Protein AF-X6CG11-F1 (afdb_monomer_lite)

Foldseek 3Di:
DVLVVQVVVCVVVVADDQEDEDECDCQFFVDDDPWQDTDTDPVNVVSCVVRNYDYGYDTPPCCVVCVVVVVVPD

pLDDT: mean 80.12, std 13.03, range [43.59, 93.25]

Secondary structure (DSSP, 8-state):
-HHHHHHHHHHHHTS--SEEEE---TTTEEEE-STT-EEE-HHHHHHHHHHT-EEEEPPTT-GGGTHHHHTT--

Structure (mmCIF, N/CA/C/O backbone):
data_AF-X6CG11-F1
#
_entry.id   AF-X6CG11-F1
#
loop_
_atom_site.group_PDB
_atom_si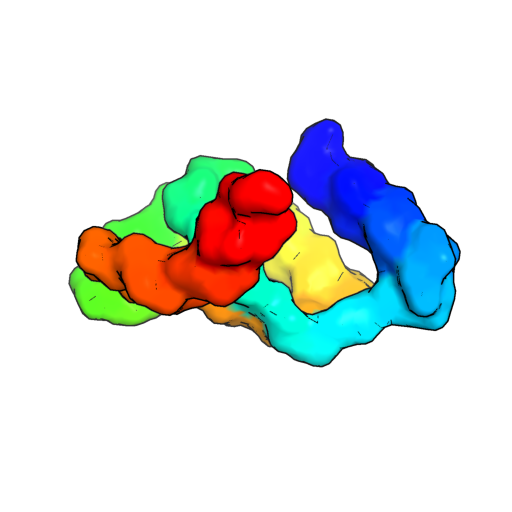te.id
_atom_site.type_symbol
_atom_site.label_atom_id
_atom_site.label_alt_id
_atom_site.label_comp_id
_atom_site.label_asym_id
_atom_site.label_entity_id
_atom_site.label_seq_id
_atom_site.pdbx_PDB_ins_code
_atom_site.Cartn_x
_atom_site.Cartn_y
_atom_site.Cartn_z
_atom_site.occupancy
_atom_site.B_iso_or_equiv
_atom_site.auth_seq_id
_atom_site.auth_comp_id
_atom_site.auth_asym_id
_atom_site.auth_atom_id
_atom_site.pdbx_PDB_model_num
ATOM 1 N N . MET A 1 1 ? 0.300 10.555 -9.062 1.00 69.62 1 MET A N 1
ATOM 2 C CA . MET A 1 1 ? -0.718 9.984 -8.136 1.00 69.62 1 MET A CA 1
ATOM 3 C C . MET A 1 1 ? -0.284 8.569 -7.749 1.00 69.62 1 MET A C 1
ATOM 5 O O . MET A 1 1 ? 0.459 7.981 -8.520 1.00 69.62 1 MET A O 1
ATOM 9 N N . VAL A 1 2 ? -0.717 8.015 -6.604 1.00 77.31 2 VAL A N 1
ATOM 10 C CA . VAL A 1 2 ? -0.280 6.683 -6.103 1.00 77.31 2 VAL A CA 1
ATOM 11 C C . VAL A 1 2 ? -0.386 5.568 -7.153 1.00 77.31 2 VAL A C 1
ATOM 13 O O . VAL A 1 2 ? 0.517 4.747 -7.245 1.00 77.31 2 VAL A O 1
ATOM 16 N N . PHE A 1 3 ? -1.430 5.572 -7.983 1.00 83.69 3 PHE A N 1
ATOM 17 C CA . PHE A 1 3 ? -1.639 4.542 -9.007 1.00 83.69 3 PHE A CA 1
ATOM 18 C C . PHE A 1 3 ? -0.633 4.622 -10.162 1.00 83.69 3 PHE A C 1
ATOM 20 O O . PHE A 1 3 ? -0.056 3.613 -10.538 1.00 83.69 3 PHE A O 1
ATOM 27 N N . ASP A 1 4 ? -0.354 5.826 -10.665 1.00 86.50 4 ASP A N 1
ATOM 28 C CA . ASP A 1 4 ? 0.661 6.058 -11.706 1.00 86.50 4 ASP A CA 1
ATOM 29 C C . ASP A 1 4 ? 2.076 5.713 -11.201 1.00 86.50 4 ASP A C 1
ATOM 31 O O . ASP A 1 4 ? 2.899 5.203 -11.953 1.00 86.50 4 ASP A O 1
ATOM 35 N N . ALA A 1 5 ? 2.344 5.893 -9.902 1.00 87.75 5 ALA A N 1
ATOM 36 C CA . ALA A 1 5 ? 3.600 5.444 -9.304 1.00 87.75 5 ALA A CA 1
ATOM 37 C C . ALA A 1 5 ? 3.731 3.908 -9.294 1.00 87.75 5 ALA A C 1
ATOM 39 O O . ALA A 1 5 ? 4.811 3.39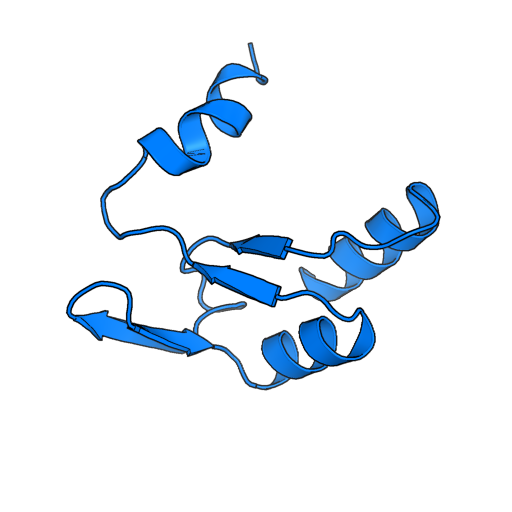8 -9.581 1.00 87.75 5 ALA A O 1
ATOM 40 N N . HIS A 1 6 ? 2.647 3.175 -9.006 1.00 88.31 6 HIS A N 1
ATOM 41 C CA . HIS A 1 6 ? 2.639 1.707 -9.061 1.00 88.31 6 HIS A CA 1
ATOM 42 C C . HIS A 1 6 ? 2.833 1.200 -10.488 1.00 88.31 6 HIS A C 1
ATOM 44 O O . HIS A 1 6 ? 3.688 0.353 -10.720 1.00 88.31 6 HIS A O 1
ATOM 50 N N . ASP A 1 7 ? 2.093 1.767 -11.439 1.00 88.75 7 ASP A N 1
ATOM 51 C CA . ASP A 1 7 ? 2.173 1.423 -12.859 1.00 88.75 7 ASP A CA 1
ATOM 52 C C . ASP A 1 7 ? 3.611 1.540 -13.392 1.00 88.75 7 ASP A C 1
ATOM 54 O O . ASP A 1 7 ? 4.186 0.583 -13.916 1.00 88.75 7 ASP A O 1
ATOM 58 N N . ARG A 1 8 ? 4.253 2.686 -13.129 1.00 91.88 8 ARG A N 1
ATOM 59 C CA . ARG A 1 8 ? 5.649 2.929 -13.519 1.00 91.88 8 ARG A CA 1
ATOM 60 C C . ARG A 1 8 ? 6.631 2.011 -12.802 1.00 91.88 8 ARG A C 1
ATOM 62 O O . ARG A 1 8 ? 7.581 1.546 -13.428 1.00 91.88 8 ARG A O 1
ATOM 69 N N . ALA A 1 9 ? 6.428 1.750 -11.511 1.00 89.88 9 ALA A N 1
ATOM 70 C CA . ALA A 1 9 ? 7.296 0.856 -10.752 1.00 89.88 9 ALA A CA 1
ATOM 71 C C . ALA A 1 9 ? 7.222 -0.576 -11.295 1.00 89.88 9 ALA A C 1
ATOM 73 O O . ALA A 1 9 ? 8.256 -1.183 -11.561 1.00 89.88 9 ALA A O 1
ATOM 74 N N . PHE A 1 10 ? 6.023 -1.105 -11.531 1.00 91.31 10 PHE A N 1
ATOM 75 C CA . PHE A 1 10 ? 5.859 -2.464 -12.047 1.00 91.31 10 PHE A CA 1
ATOM 76 C C . PHE A 1 10 ? 6.377 -2.611 -13.471 1.00 91.31 10 PHE A C 1
ATOM 78 O O . PHE A 1 10 ? 7.001 -3.624 -13.788 1.00 91.31 10 PHE A O 1
ATOM 85 N N . ALA A 1 11 ? 6.212 -1.583 -14.307 1.00 91.12 11 ALA A N 1
ATOM 86 C CA . ALA A 1 11 ? 6.846 -1.540 -15.619 1.00 91.12 11 ALA A CA 1
ATOM 87 C C . ALA A 1 11 ? 8.381 -1.570 -15.510 1.00 91.12 11 ALA A C 1
ATOM 89 O O . ALA A 1 11 ? 9.035 -2.331 -16.225 1.00 91.12 11 ALA A O 1
ATOM 90 N N . PHE A 1 12 ? 8.959 -0.794 -14.587 1.00 92.31 12 PHE A N 1
ATOM 91 C CA . PHE A 1 12 ? 10.404 -0.757 -14.354 1.00 92.31 12 PHE A CA 1
ATOM 92 C C . PHE A 1 12 ? 10.954 -2.104 -13.859 1.00 92.31 12 PHE A C 1
ATOM 94 O O . PHE A 1 12 ? 11.926 -2.616 -14.416 1.00 92.31 12 PHE A O 1
ATOM 101 N N . PHE A 1 13 ? 10.308 -2.711 -12.861 1.00 89.44 13 PHE A N 1
ATOM 102 C CA . PHE A 1 13 ? 10.710 -4.003 -12.294 1.00 89.44 13 PHE A CA 1
ATOM 103 C C . PHE A 1 13 ? 10.276 -5.211 -13.139 1.00 89.44 13 PHE A C 1
ATOM 105 O O . PHE A 1 13 ? 10.652 -6.339 -12.826 1.00 89.44 13 PHE A O 1
ATOM 112 N N . ARG A 1 14 ? 9.517 -4.985 -14.223 1.00 91.38 14 ARG A N 1
ATOM 113 C CA . ARG A 1 14 ? 8.923 -6.016 -15.093 1.00 91.38 14 ARG A CA 1
ATOM 114 C C . ARG A 1 14 ? 8.070 -7.035 -14.330 1.00 91.38 14 ARG A C 1
ATOM 116 O O . ARG A 1 14 ? 8.047 -8.216 -14.671 1.00 91.38 14 ARG A O 1
ATOM 123 N N . GLY A 1 15 ? 7.371 -6.573 -13.299 1.00 89.50 15 GLY A N 1
ATOM 124 C CA . GLY A 1 15 ? 6.545 -7.412 -12.441 1.00 89.50 15 GLY A CA 1
ATOM 125 C C . GLY A 1 15 ? 5.974 -6.648 -11.253 1.00 89.50 15 GLY A C 1
ATOM 126 O O . GLY A 1 15 ? 6.454 -5.572 -10.899 1.00 89.50 15 GLY A O 1
ATOM 127 N N . ALA A 1 16 ? 4.942 -7.223 -10.641 1.00 91.38 16 ALA A N 1
ATOM 128 C CA . ALA A 1 16 ? 4.330 -6.719 -9.418 1.00 91.38 16 ALA A CA 1
ATOM 129 C C . ALA A 1 16 ? 4.712 -7.598 -8.220 1.00 91.38 16 ALA A C 1
ATOM 131 O O . ALA A 1 16 ? 5.036 -8.778 -8.368 1.00 91.38 16 ALA A O 1
ATOM 132 N N . CYS A 1 17 ? 4.674 -7.021 -7.019 1.00 89.81 17 CYS A N 1
ATOM 133 C CA . CYS A 1 17 ? 4.785 -7.797 -5.791 1.00 89.81 17 CYS A CA 1
ATOM 134 C C . CYS A 1 17 ? 3.487 -8.572 -5.527 1.00 89.81 17 CYS A C 1
ATOM 136 O O . CYS A 1 17 ? 2.400 -8.119 -5.866 1.00 89.81 17 CYS A O 1
ATOM 138 N N . THR A 1 18 ? 3.582 -9.726 -4.870 1.00 90.06 18 THR A N 1
ATOM 139 C CA . THR A 1 18 ? 2.392 -10.484 -4.445 1.00 90.06 18 THR A CA 1
ATOM 140 C C . THR A 1 18 ? 1.722 -9.863 -3.222 1.00 90.06 18 THR A C 1
ATOM 142 O O . THR A 1 18 ? 0.514 -9.974 -3.052 1.00 90.06 18 THR A O 1
ATOM 145 N N . ARG A 1 19 ? 2.497 -9.169 -2.380 1.00 90.94 19 ARG A N 1
ATOM 146 C CA . ARG A 1 19 ? 2.030 -8.481 -1.175 1.00 90.94 19 ARG A CA 1
ATOM 147 C C . ARG A 1 19 ? 2.545 -7.046 -1.157 1.00 90.94 19 ARG A C 1
ATOM 149 O O . ARG A 1 19 ? 3.744 -6.819 -1.321 1.00 90.94 19 ARG A O 1
ATOM 156 N N . GLY A 1 20 ? 1.651 -6.091 -0.919 1.00 88.75 20 GLY A N 1
ATOM 157 C CA . GLY A 1 20 ? 1.987 -4.673 -0.786 1.00 88.75 20 GLY A CA 1
ATOM 158 C C . GLY A 1 20 ? 1.707 -4.178 0.628 1.00 88.75 20 GLY A C 1
ATOM 159 O O . GLY A 1 20 ? 0.604 -4.362 1.137 1.00 88.75 20 GLY A O 1
ATOM 160 N N . ILE A 1 21 ? 2.701 -3.565 1.273 1.00 86.69 21 ILE A N 1
ATOM 161 C CA . ILE A 1 21 ? 2.539 -2.944 2.592 1.00 86.69 21 ILE A CA 1
ATOM 162 C C . ILE A 1 21 ? 2.219 -1.467 2.384 1.00 86.69 21 ILE A C 1
ATOM 164 O O . ILE A 1 21 ? 2.985 -0.744 1.746 1.00 86.69 21 ILE A O 1
ATOM 168 N N . TYR A 1 22 ? 1.088 -1.029 2.922 1.00 85.25 22 TYR A N 1
ATOM 169 C CA . TYR A 1 22 ? 0.555 0.309 2.713 1.00 85.25 22 TYR A CA 1
ATOM 170 C C . TYR A 1 22 ? 0.340 1.033 4.033 1.00 85.25 22 TYR A C 1
ATOM 172 O O . TYR A 1 22 ? -0.103 0.461 5.027 1.00 85.25 22 TYR A O 1
ATOM 180 N N . ASP A 1 23 ? 0.620 2.330 4.017 1.00 80.94 23 ASP A N 1
ATOM 181 C CA . ASP A 1 23 ? 0.258 3.214 5.115 1.00 80.94 23 ASP A CA 1
ATOM 182 C C . ASP A 1 23 ? -1.243 3.555 5.084 1.00 80.94 23 ASP A C 1
ATOM 184 O O . ASP A 1 23 ? -1.908 3.406 4.055 1.00 80.94 23 ASP A O 1
ATOM 188 N N . ASN A 1 24 ? -1.778 4.077 6.189 1.00 82.19 24 ASN A N 1
ATOM 189 C CA . ASN A 1 24 ? -3.194 4.438 6.336 1.00 82.19 24 ASN A CA 1
ATOM 190 C C . ASN A 1 24 ? -3.543 5.784 5.667 1.00 82.19 24 ASN A C 1
ATOM 192 O O . ASN A 1 24 ? -4.341 6.561 6.186 1.00 82.19 24 ASN A O 1
ATOM 196 N N . ILE A 1 25 ? -2.929 6.086 4.522 1.00 81.44 25 ILE A N 1
ATOM 197 C CA . ILE A 1 25 ? -3.200 7.314 3.771 1.00 81.44 25 ILE A CA 1
ATOM 198 C C . ILE A 1 25 ? -4.594 7.257 3.141 1.00 81.44 25 ILE A C 1
ATOM 200 O O . ILE A 1 25 ? -4.991 6.224 2.604 1.00 81.44 25 ILE A O 1
ATOM 204 N N . ASN A 1 26 ? -5.306 8.389 3.121 1.00 81.56 26 ASN A N 1
ATOM 205 C CA . ASN A 1 26 ? -6.682 8.488 2.599 1.00 81.56 26 ASN A CA 1
ATOM 206 C C . ASN A 1 26 ? -6.843 8.013 1.139 1.00 81.56 26 ASN A C 1
ATOM 208 O O . ASN A 1 26 ? -7.940 7.698 0.686 1.00 81.56 26 ASN A O 1
ATOM 212 N N . THR A 1 27 ? -5.751 7.982 0.371 1.00 82.50 27 THR A N 1
ATOM 213 C CA . THR A 1 27 ? -5.731 7.484 -1.012 1.00 82.50 27 THR A CA 1
ATOM 214 C C . THR A 1 27 ? -5.772 5.958 -1.114 1.00 82.50 27 THR A C 1
ATOM 216 O O . THR A 1 27 ? -6.152 5.443 -2.164 1.00 82.50 27 THR A O 1
ATOM 219 N N . ALA A 1 28 ? -5.396 5.241 -0.054 1.00 83.00 28 ALA A N 1
ATOM 220 C CA . ALA A 1 28 ? -5.419 3.781 0.027 1.00 83.00 28 ALA A CA 1
ATOM 221 C C . ALA A 1 28 ? -6.488 3.279 1.009 1.00 83.00 28 ALA A C 1
ATOM 223 O O . ALA A 1 28 ? -7.158 2.289 0.727 1.00 83.00 28 ALA A O 1
ATOM 224 N N . VAL A 1 29 ? -6.690 3.977 2.127 1.00 85.00 29 VAL A N 1
ATOM 225 C CA . VAL A 1 29 ? -7.622 3.613 3.201 1.00 85.00 29 VAL A CA 1
ATOM 226 C C . VAL A 1 29 ? -8.721 4.670 3.304 1.00 85.00 29 VAL A C 1
ATOM 228 O O . VAL A 1 29 ? -8.436 5.844 3.489 1.00 85.00 29 VAL A O 1
ATOM 231 N N . GLU A 1 30 ? -9.982 4.257 3.186 1.00 84.56 30 GLU A N 1
ATOM 232 C CA . GLU A 1 30 ? -11.154 5.120 3.399 1.00 84.56 30 GLU A CA 1
ATOM 233 C C . GLU A 1 30 ? -11.504 5.246 4.883 1.00 84.56 30 GLU A C 1
ATOM 235 O O . GLU A 1 30 ? -11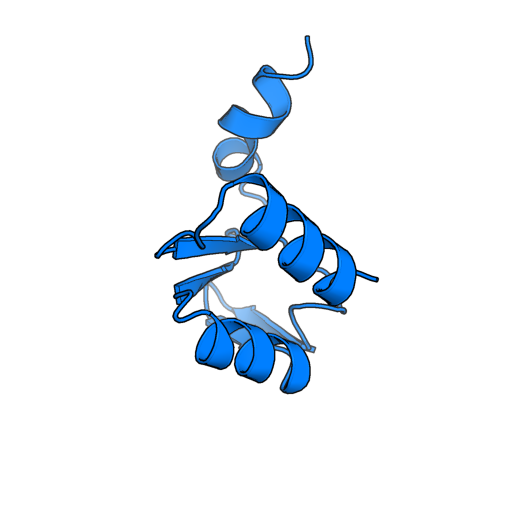.932 6.305 5.337 1.00 84.56 30 GLU A O 1
ATOM 240 N N . THR A 1 31 ? -11.372 4.165 5.656 1.00 79.62 31 THR A N 1
ATOM 241 C CA . THR A 1 31 ? -11.725 4.160 7.082 1.00 79.62 31 THR A CA 1
ATOM 242 C C . THR A 1 31 ? -10.837 3.197 7.861 1.00 79.62 31 THR A C 1
ATOM 244 O O . THR A 1 31 ? -10.590 2.063 7.444 1.00 79.62 31 THR A O 1
ATOM 247 N N . VAL A 1 32 ? -10.354 3.661 9.013 1.00 77.62 32 VAL A N 1
ATOM 248 C CA . VAL A 1 32 ? -9.573 2.875 9.971 1.00 77.62 32 VAL A CA 1
ATOM 249 C C . VAL A 1 32 ? -10.510 2.413 11.087 1.00 77.62 32 VAL A C 1
ATOM 251 O O . VAL A 1 32 ? -11.068 3.248 11.795 1.00 77.62 32 VAL A O 1
ATOM 254 N N . PHE A 1 33 ? -10.685 1.100 11.249 1.00 76.50 33 PHE A N 1
ATOM 255 C CA . PHE A 1 33 ? -11.442 0.518 12.362 1.00 76.50 33 PHE A CA 1
ATOM 256 C C . PHE A 1 33 ? -10.520 0.124 13.530 1.00 76.50 33 PHE A C 1
ATOM 258 O O . PHE A 1 33 ? -9.307 0.350 13.500 1.00 76.50 33 PHE A O 1
ATOM 265 N N . VAL A 1 34 ? -11.096 -0.471 14.581 1.00 72.62 34 VAL A N 1
ATOM 266 C CA . VAL A 1 34 ? -10.351 -0.989 15.739 1.00 72.62 34 VAL A CA 1
ATOM 267 C C . VAL A 1 34 ? -9.409 -2.120 15.304 1.00 72.62 34 VAL A C 1
ATOM 269 O O . VAL A 1 34 ? -9.771 -2.988 14.515 1.00 72.62 34 VAL A O 1
ATOM 272 N N . GLY A 1 35 ? -8.179 -2.127 15.824 1.00 68.94 35 GLY A N 1
ATOM 273 C CA . GLY A 1 35 ? -7.194 -3.165 15.513 1.00 68.94 35 GLY A CA 1
ATOM 274 C C . GLY A 1 35 ? -6.633 -3.053 14.089 1.00 68.94 35 GLY A C 1
ATOM 275 O O . GLY A 1 35 ? -6.153 -1.988 13.683 1.00 68.94 35 GLY A O 1
ATOM 276 N N . LYS A 1 36 ? -6.637 -4.163 13.338 1.00 65.50 36 LYS A N 1
ATOM 277 C CA . LYS A 1 36 ? -6.078 -4.248 11.972 1.00 65.50 36 LYS A CA 1
ATOM 278 C C . LYS A 1 36 ? -7.114 -4.082 10.857 1.00 65.50 36 LYS A C 1
ATOM 280 O O . LYS A 1 36 ? -6.716 -3.992 9.701 1.00 65.50 36 LYS A O 1
ATOM 285 N N . ASP A 1 37 ? -8.401 -3.983 11.184 1.00 74.69 37 ASP A N 1
ATOM 286 C CA . ASP A 1 37 ? -9.450 -3.867 10.171 1.00 74.69 37 ASP A CA 1
ATOM 28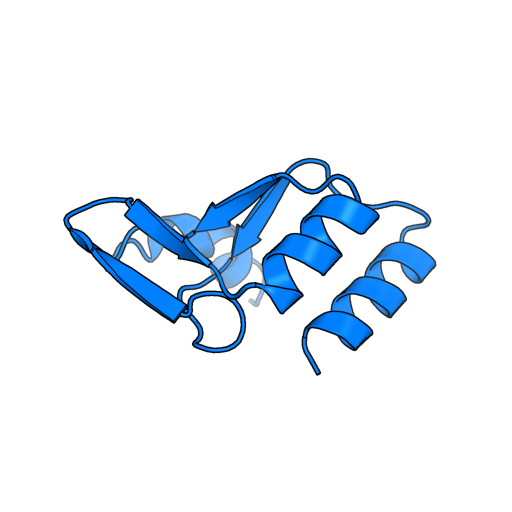7 C C . ASP A 1 37 ? -9.436 -2.501 9.487 1.00 74.69 37 ASP A C 1
ATOM 289 O O . ASP A 1 37 ? -9.441 -1.441 10.128 1.00 74.69 37 ASP A O 1
ATOM 293 N N . ARG A 1 38 ? -9.423 -2.520 8.154 1.00 84.44 38 ARG A N 1
ATOM 294 C CA . ARG A 1 38 ? -9.430 -1.325 7.309 1.00 84.44 38 ARG A CA 1
ATOM 295 C C . ARG A 1 38 ? 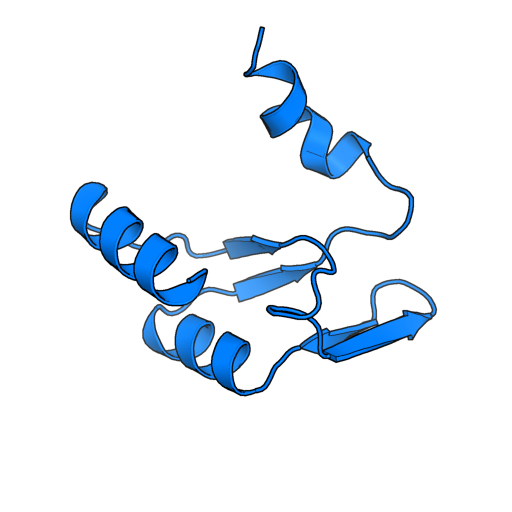-10.477 -1.462 6.227 1.00 84.44 38 ARG A C 1
ATOM 297 O O . ARG A 1 38 ? -10.567 -2.495 5.569 1.00 84.44 38 ARG A O 1
ATOM 304 N N . GLN A 1 39 ? -11.197 -0.375 5.981 1.00 87.12 39 GLN A N 1
ATOM 305 C CA . GLN A 1 39 ? -11.893 -0.200 4.719 1.00 87.12 39 GLN A CA 1
ATOM 306 C C . GLN A 1 39 ? -10.931 0.460 3.738 1.00 87.12 39 GLN A C 1
ATOM 308 O O . GLN A 1 39 ? -10.556 1.622 3.907 1.00 87.12 39 GLN A O 1
ATOM 313 N N . TYR A 1 40 ? -10.512 -0.285 2.722 1.00 88.62 40 TYR A N 1
ATOM 314 C CA . TYR A 1 40 ? -9.688 0.259 1.651 1.00 88.62 40 TYR A CA 1
ATOM 315 C C . TYR A 1 40 ? -10.524 1.059 0.662 1.00 88.62 40 TYR A C 1
ATOM 317 O O . TYR A 1 40 ? -11.689 0.750 0.410 1.00 88.62 40 TYR A O 1
ATOM 325 N N . ASN A 1 41 ? -9.889 2.054 0.050 1.00 90.38 41 ASN A N 1
ATOM 326 C CA . ASN A 1 41 ? -10.487 2.798 -1.039 1.00 90.38 41 ASN A CA 1
ATOM 327 C C . ASN A 1 41 ? -10.831 1.866 -2.203 1.00 90.38 41 ASN A C 1
ATOM 329 O O . ASN A 1 41 ? -9.999 1.071 -2.652 1.00 90.38 41 ASN A O 1
ATOM 333 N N . ARG A 1 42 ? -12.044 1.990 -2.745 1.00 91.06 42 ARG A N 1
ATOM 334 C CA . ARG A 1 42 ? -12.502 1.099 -3.822 1.00 91.06 42 ARG A CA 1
ATOM 335 C C . ARG A 1 42 ? -11.600 1.134 -5.061 1.00 91.06 42 ARG A C 1
ATOM 337 O O . ARG A 1 42 ? -11.342 0.087 -5.651 1.00 91.06 42 ARG A O 1
ATOM 344 N N . ARG A 1 43 ? -11.104 2.312 -5.460 1.00 90.38 43 ARG A N 1
ATOM 345 C CA . ARG A 1 43 ? -10.193 2.446 -6.616 1.00 90.38 43 ARG A CA 1
ATOM 346 C C . ARG A 1 43 ? -8.826 1.833 -6.327 1.00 90.38 43 ARG A C 1
ATOM 348 O O . ARG A 1 43 ? -8.212 1.256 -7.217 1.00 90.38 43 ARG A O 1
ATOM 355 N N . PHE A 1 44 ? -8.380 1.917 -5.078 1.00 90.75 44 PHE A N 1
ATOM 356 C CA . PHE A 1 44 ? -7.156 1.265 -4.635 1.00 90.75 44 PHE A CA 1
ATOM 357 C C . PHE A 1 44 ? -7.277 -0.265 -4.698 1.00 90.75 44 PHE A C 1
ATOM 359 O O . PHE A 1 44 ? -6.425 -0.913 -5.301 1.00 90.75 44 PHE A O 1
ATOM 366 N N . LEU A 1 45 ? -8.381 -0.844 -4.209 1.00 91.44 45 LEU A N 1
ATOM 367 C CA . LEU A 1 45 ? -8.632 -2.287 -4.333 1.00 91.44 45 LEU A CA 1
ATOM 368 C C . LEU A 1 45 ? -8.724 -2.762 -5.790 1.00 91.44 45 LEU A C 1
ATOM 370 O O . LEU A 1 45 ? -8.275 -3.865 -6.104 1.00 91.44 45 LEU A O 1
ATOM 374 N N . GLN A 1 46 ? -9.273 -1.943 -6.694 1.00 92.31 46 GLN A N 1
ATOM 375 C CA . GLN A 1 46 ? -9.292 -2.253 -8.129 1.00 92.31 46 GLN A CA 1
ATOM 376 C C . GLN A 1 46 ? -7.880 -2.339 -8.717 1.00 92.31 46 GLN A C 1
ATOM 378 O O . GLN A 1 46 ? -7.599 -3.273 -9.466 1.00 92.31 46 GLN A O 1
ATOM 383 N N . MET A 1 47 ? -6.983 -1.417 -8.350 1.00 92.00 47 MET A N 1
ATOM 384 C CA . MET A 1 47 ? -5.571 -1.488 -8.742 1.00 92.00 47 MET A CA 1
ATOM 385 C C . MET A 1 47 ? -4.915 -2.764 -8.193 1.00 92.00 47 MET A C 1
ATOM 387 O O . MET A 1 47 ? -4.276 -3.490 -8.951 1.00 92.00 47 MET A O 1
ATOM 391 N N . CYS A 1 48 ? -5.100 -3.065 -6.904 1.00 92.38 48 CYS A N 1
ATOM 392 C CA . CYS A 1 48 ? -4.565 -4.285 -6.297 1.00 92.38 48 CYS A CA 1
ATOM 393 C C . CYS A 1 48 ? -5.071 -5.546 -7.009 1.00 92.38 48 CYS A C 1
ATOM 395 O O . CYS A 1 48 ? -4.281 -6.433 -7.305 1.00 92.38 48 CYS A O 1
ATOM 397 N N . SER A 1 49 ? -6.357 -5.593 -7.369 1.00 92.12 49 SER A N 1
ATOM 398 C CA . SER A 1 49 ? -6.941 -6.719 -8.112 1.00 92.12 49 SER A CA 1
ATOM 399 C C . SER A 1 49 ? -6.368 -6.847 -9.525 1.00 92.12 49 SER A C 1
ATOM 401 O O . SER A 1 49 ? -6.125 -7.956 -9.985 1.00 92.12 49 SER A O 1
ATOM 403 N N . HIS A 1 50 ? -6.129 -5.725 -10.211 1.00 91.75 50 HIS A N 1
ATOM 404 C CA . HIS A 1 50 ? -5.540 -5.720 -11.552 1.00 91.75 50 HIS A CA 1
ATOM 405 C C . HIS A 1 50 ? -4.109 -6.276 -11.556 1.00 91.75 50 HIS A C 1
ATOM 407 O O . HIS A 1 50 ? -3.749 -7.043 -12.444 1.00 91.75 50 HIS A O 1
ATOM 413 N N . TYR A 1 51 ? -3.324 -5.923 -10.537 1.00 89.88 51 TYR A N 1
ATOM 414 C CA . TYR A 1 51 ? -1.929 -6.345 -10.394 1.00 89.88 51 TYR A CA 1
ATOM 415 C C . TYR A 1 51 ? -1.731 -7.592 -9.518 1.00 89.88 51 TYR A C 1
ATOM 417 O O . TYR A 1 51 ? -0.592 -7.993 -9.298 1.00 89.88 51 TYR A O 1
ATOM 425 N N . LEU A 1 52 ? -2.817 -8.213 -9.039 1.00 92.56 52 LEU A N 1
ATOM 426 C CA . LEU A 1 52 ? -2.810 -9.380 -8.143 1.00 92.56 52 LEU A CA 1
ATOM 427 C C . LEU A 1 52 ? -2.000 -9.166 -6.851 1.00 92.56 52 LEU A C 1
ATOM 429 O O . LEU A 1 52 ? -1.317 -10.067 -6.365 1.00 92.56 52 LEU A O 1
ATOM 433 N N . ILE A 1 53 ? -2.092 -7.961 -6.294 1.00 93.25 53 ILE A N 1
ATOM 434 C CA . ILE A 1 53 ? -1.433 -7.573 -5.047 1.00 93.25 53 ILE A CA 1
ATOM 435 C C . ILE A 1 53 ? -2.391 -7.815 -3.887 1.00 93.25 53 ILE A C 1
ATOM 437 O O . ILE A 1 53 ? -3.519 -7.322 -3.902 1.00 93.25 53 ILE A O 1
ATOM 441 N N . GLU A 1 54 ? -1.917 -8.479 -2.839 1.00 91.75 54 GLU A N 1
ATOM 442 C CA . GLU A 1 54 ? -2.576 -8.524 -1.537 1.00 91.75 54 GLU A CA 1
ATOM 443 C C . GLU A 1 54 ? -2.183 -7.281 -0.711 1.00 91.75 54 GLU A C 1
ATOM 445 O O . GLU A 1 54 ? -1.022 -7.163 -0.289 1.00 91.75 54 GLU A O 1
ATOM 450 N N . PRO A 1 55 ? -3.092 -6.308 -0.495 1.00 89.69 55 PRO A N 1
ATOM 451 C CA . PRO A 1 55 ? -2.778 -5.125 0.291 1.00 89.69 55 PRO A CA 1
ATOM 452 C C . PRO A 1 55 ? -2.808 -5.443 1.787 1.00 89.69 55 PRO A C 1
ATOM 454 O O . PRO A 1 55 ? -3.779 -5.991 2.304 1.00 89.69 55 PRO A O 1
ATOM 457 N N . VAL A 1 56 ? -1.769 -5.020 2.504 1.00 86.50 56 VAL A N 1
ATOM 458 C CA . VAL A 1 56 ? -1.699 -5.091 3.965 1.00 86.50 56 VAL A CA 1
ATOM 459 C C . VAL A 1 56 ? -1.439 -3.701 4.519 1.00 86.50 56 VAL A C 1
ATOM 461 O O . VAL A 1 56 ? -0.457 -3.056 4.164 1.00 86.50 56 VAL A O 1
ATOM 464 N N . ALA A 1 57 ? -2.327 -3.227 5.388 1.00 84.31 57 ALA A N 1
ATOM 465 C CA . ALA A 1 57 ? -2.158 -1.948 6.061 1.00 84.31 57 ALA A CA 1
ATOM 466 C C . ALA A 1 57 ? -1.230 -2.087 7.270 1.00 84.31 57 ALA A C 1
ATOM 468 O O . ALA A 1 57 ? -1.297 -3.081 7.997 1.00 84.31 57 ALA A O 1
ATOM 469 N N . CYS A 1 58 ? -0.414 -1.066 7.519 1.00 80.25 58 CYS A N 1
ATOM 470 C CA . CYS A 1 58 ? 0.392 -0.998 8.733 1.00 80.25 58 CYS A CA 1
ATOM 471 C C . CYS A 1 58 ? -0.492 -0.958 9.993 1.00 80.25 58 CYS A C 1
ATOM 473 O O . CYS A 1 58 ? -1.566 -0.331 10.031 1.00 80.25 58 CYS A O 1
ATOM 475 N N . THR A 1 59 ? -0.016 -1.595 11.064 1.00 73.75 59 THR A N 1
ATOM 476 C CA . THR A 1 59 ? -0.668 -1.497 12.372 1.00 73.75 59 THR A CA 1
ATOM 477 C C . THR A 1 59 ? -0.538 -0.049 12.889 1.00 73.75 59 THR A C 1
ATOM 479 O O . THR A 1 59 ? 0.522 0.566 12.733 1.00 73.75 59 THR A O 1
ATOM 482 N N . PRO A 1 60 ? -1.583 0.562 13.484 1.00 64.38 60 PRO A N 1
ATOM 483 C CA . PRO A 1 60 ? -1.498 1.935 13.977 1.00 64.38 60 PRO A CA 1
ATOM 484 C C . PRO A 1 60 ? -0.442 2.018 15.084 1.00 64.38 60 PRO A C 1
ATOM 486 O O . PRO A 1 60 ? -0.316 1.091 15.882 1.00 64.38 60 PRO A O 1
ATOM 489 N N . ALA A 1 61 ? 0.332 3.107 15.117 1.00 60.69 61 ALA A N 1
ATOM 490 C CA . ALA A 1 61 ? 1.439 3.317 16.063 1.00 60.69 61 ALA A CA 1
ATOM 491 C C . ALA A 1 61 ? 2.575 2.267 16.011 1.00 60.69 61 ALA A C 1
ATOM 493 O O . ALA A 1 61 ? 3.415 2.216 16.905 1.00 60.69 61 ALA A O 1
ATOM 494 N N . SER A 1 62 ? 2.644 1.454 14.953 1.00 59.97 62 SER A N 1
ATOM 495 C CA . SER A 1 62 ? 3.676 0.427 14.761 1.00 59.97 62 SER A CA 1
ATOM 496 C C . SER A 1 62 ? 4.730 0.867 13.741 1.00 59.97 62 SER A C 1
ATOM 498 O O . SER A 1 62 ? 4.861 0.281 12.667 1.00 59.97 62 SER A O 1
ATOM 500 N N . GLY A 1 63 ? 5.506 1.902 14.084 1.00 55.59 63 GLY A N 1
ATOM 501 C CA . GLY A 1 63 ? 6.594 2.422 13.233 1.00 55.59 63 GLY A CA 1
ATOM 502 C C . GLY A 1 63 ? 7.633 1.360 12.844 1.00 55.59 63 GLY A C 1
ATOM 503 O O . GLY A 1 63 ? 8.188 1.395 11.754 1.00 55.59 63 GLY A O 1
ATOM 504 N N . TRP A 1 64 ? 7.809 0.322 13.665 1.00 59.97 64 TRP A N 1
ATOM 505 C CA . TRP A 1 64 ? 8.730 -0.788 13.398 1.00 59.97 64 TRP A CA 1
ATOM 506 C C . TRP A 1 64 ? 8.451 -1.590 12.108 1.00 59.97 64 TRP A C 1
ATOM 508 O O . TRP A 1 64 ? 9.383 -2.162 11.554 1.00 59.97 64 TRP A O 1
ATOM 518 N N . GLU A 1 65 ? 7.217 -1.594 11.578 1.00 62.31 65 GLU A N 1
ATOM 519 C CA . GLU A 1 65 ? 6.850 -2.298 10.335 1.00 62.31 65 GLU A CA 1
ATOM 520 C C . GLU A 1 65 ? 7.351 -1.515 9.113 1.00 62.31 65 GLU A C 1
ATOM 522 O O . GLU A 1 65 ? 7.583 -2.091 8.052 1.00 62.31 65 GLU A O 1
ATOM 527 N N . LYS A 1 66 ? 7.572 -0.204 9.281 1.00 61.22 66 LYS A N 1
ATOM 528 C CA . LYS A 1 66 ? 8.250 0.667 8.317 1.00 61.22 66 LYS A CA 1
ATOM 529 C C . LYS A 1 66 ? 9.748 0.800 8.578 1.00 61.22 66 LYS A C 1
ATOM 531 O O . LYS A 1 66 ? 10.463 1.251 7.688 1.00 61.22 66 LYS A O 1
ATOM 536 N N . GLY A 1 67 ? 10.239 0.330 9.724 1.00 54.56 67 GLY A N 1
ATOM 537 C CA . GLY A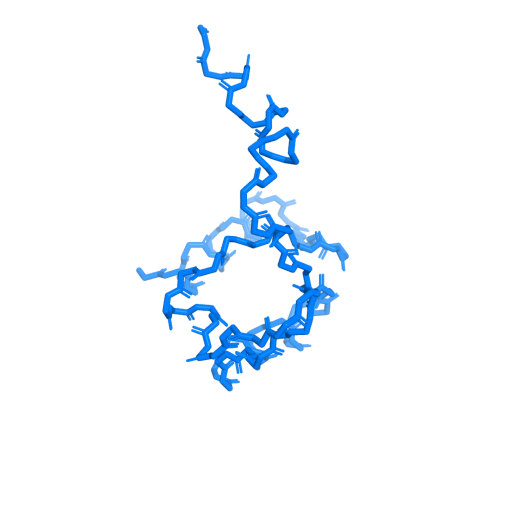 1 67 ? 11.637 0.459 10.130 1.00 54.56 67 GLY A CA 1
ATOM 538 C C . GLY A 1 67 ? 12.644 -0.106 9.123 1.00 54.56 67 GLY A C 1
ATOM 539 O O . GLY A 1 67 ? 13.757 0.399 9.044 1.00 54.56 67 GLY A O 1
ATOM 540 N N . GLN A 1 68 ? 12.278 -1.106 8.311 1.00 58.44 68 GLN A N 1
ATOM 541 C CA . GLN A 1 68 ? 13.166 -1.609 7.255 1.00 58.44 68 GLN A CA 1
ATOM 542 C C . GLN A 1 68 ? 13.297 -0.632 6.072 1.00 58.44 68 GLN A C 1
ATOM 544 O O . GLN A 1 68 ? 14.364 -0.537 5.478 1.00 58.44 68 GLN A O 1
ATOM 549 N N . VAL A 1 69 ? 12.233 0.103 5.738 1.00 59.44 69 VAL A N 1
ATOM 550 C CA . VAL A 1 69 ? 12.265 1.172 4.726 1.00 59.44 69 VAL A CA 1
ATOM 551 C C . VAL A 1 69 ? 12.926 2.426 5.297 1.00 59.44 69 VAL A C 1
ATOM 553 O O . VAL A 1 69 ? 13.745 3.041 4.624 1.00 59.44 69 VAL A O 1
ATOM 556 N N . GLU A 1 70 ? 12.615 2.782 6.545 1.00 60.41 70 GLU A N 1
ATOM 557 C CA . GLU A 1 70 ? 13.138 3.988 7.199 1.00 60.41 70 GLU A CA 1
ATOM 558 C C . GLU A 1 70 ? 14.638 3.884 7.523 1.00 60.41 70 GLU A C 1
ATOM 560 O O . GLU A 1 70 ? 15.342 4.880 7.420 1.00 60.41 70 GLU A O 1
ATOM 565 N N . ASN A 1 71 ? 15.161 2.689 7.825 1.00 56.47 71 ASN A N 1
ATOM 566 C CA . ASN A 1 71 ? 16.599 2.485 8.062 1.00 56.47 71 ASN A CA 1
ATOM 567 C C . ASN A 1 71 ? 17.437 2.306 6.784 1.00 56.47 71 ASN A C 1
ATOM 569 O O . ASN A 1 71 ? 18.657 2.205 6.880 1.00 56.47 71 ASN A O 1
ATOM 573 N N . GLN A 1 72 ? 16.825 2.227 5.597 1.00 55.66 72 GLN A N 1
ATOM 574 C CA . GLN A 1 72 ? 17.563 2.164 4.322 1.00 55.66 72 GLN A CA 1
ATOM 575 C C . GLN A 1 72 ? 17.780 3.536 3.675 1.00 55.66 72 GLN A C 1
ATOM 577 O O . GLN A 1 72 ? 18.456 3.635 2.653 1.00 55.66 72 GLN A O 1
ATOM 582 N N . VAL A 1 73 ? 17.243 4.589 4.290 1.00 50.97 73 VAL A N 1
ATOM 583 C CA . VAL A 1 73 ? 17.554 5.989 3.991 1.00 50.97 73 VAL A CA 1
ATOM 584 C C . VAL A 1 73 ? 18.497 6.493 5.085 1.00 50.97 73 VAL A C 1
ATOM 586 O O . VAL A 1 73 ? 18.082 7.133 6.047 1.00 50.97 73 VAL A O 1
ATOM 589 N N . GLY A 1 74 ? 19.770 6.122 4.956 1.00 43.59 74 GLY A N 1
ATOM 590 C CA . GLY A 1 74 ? 20.895 6.596 5.762 1.00 43.59 74 GLY A CA 1
ATOM 591 C C . GLY A 1 74 ? 22.068 6.931 4.860 1.00 43.59 74 GLY A C 1
ATOM 592 O O . GLY A 1 74 ? 22.274 6.173 3.886 1.00 43.59 74 GLY A O 1
#

Radius of gyration: 12.96 Å; chains: 1; bounding box: 33×20×32 Å

Sequence (74 aa):
MVFDAHDRAFAFFRGACTRGIYDNINTAVETVFVGKDRQYNRRFLQMCSHYLIEPVACTPASGWEKGQVENQVG